Protein AF-A0A7T7R6M7-F1 (afdb_monomer_lite)

pLDDT: mean 87.95, std 11.98, range [43.34, 97.81]

Secondary structure (DSSP, 8-state):
-HHHHHHHHHHHHHHHHHHHHHT-TT-SS--HHHHHHHHHHHHHHHHHHHHHHHHTSTT--HHHHHHHHHHHHHHHHHHHHHHTSPPP---

Foldseek 3Di:
DVVVVLVVLLVVLLVVLLCVLVVCVVCQDDDPVVLVVVLVVQLVVQLVVQLVVQVPDPPDDCVVRNVVSNVSSVVSSVSSSVSNDGDPPPD

Structure (mmCIF, N/CA/C/O backbone):
data_AF-A0A7T7R6M7-F1
#
_entry.id   AF-A0A7T7R6M7-F1
#
loop_
_atom_site.group_PDB
_atom_site.id
_atom_site.type_symbol
_atom_site.label_atom_id
_atom_site.label_alt_id
_atom_site.label_comp_id
_atom_site.label_asym_id
_atom_site.label_entity_id
_atom_site.label_seq_id
_atom_site.pdbx_PDB_ins_code
_atom_site.Cartn_x
_atom_site.Cartn_y
_atom_site.Cartn_z
_atom_site.occupancy
_atom_site.B_iso_or_equiv
_atom_site.auth_seq_id
_atom_site.auth_comp_id
_atom_site.auth_asym_id
_atom_site.auth_atom_id
_atom_site.pdbx_PDB_model_num
ATOM 1 N N . MET A 1 1 ? 18.014 8.383 -4.230 1.00 62.78 1 MET A N 1
ATOM 2 C CA . MET A 1 1 ? 16.592 8.549 -4.622 1.00 62.78 1 MET A CA 1
ATOM 3 C C . MET A 1 1 ? 15.694 7.425 -4.103 1.00 62.78 1 MET A C 1
ATOM 5 O O . MET A 1 1 ? 14.768 7.736 -3.371 1.00 62.78 1 MET A O 1
ATOM 9 N N . GLY A 1 2 ? 15.971 6.142 -4.383 1.00 79.44 2 GLY A N 1
ATOM 10 C CA . GLY A 1 2 ? 15.089 5.026 -3.979 1.00 79.44 2 GLY A CA 1
ATOM 11 C C . GLY A 1 2 ? 14.766 4.930 -2.478 1.00 79.44 2 GLY A C 1
ATOM 12 O O . GLY A 1 2 ? 13.607 4.748 -2.122 1.00 79.44 2 GLY A O 1
ATOM 13 N N . LEU A 1 3 ? 15.752 5.139 -1.596 1.00 86.12 3 LEU A N 1
ATOM 14 C CA . LEU A 1 3 ? 15.537 5.123 -0.140 1.00 86.12 3 LEU A CA 1
ATOM 15 C C . LEU A 1 3 ? 14.603 6.250 0.339 1.00 86.12 3 LEU A C 1
ATOM 17 O O . LEU A 1 3 ? 13.766 6.023 1.204 1.00 86.12 3 LEU A O 1
ATOM 21 N N . ILE A 1 4 ? 14.712 7.448 -0.244 1.00 91.25 4 ILE A N 1
ATOM 22 C CA . ILE A 1 4 ? 13.862 8.595 0.117 1.00 91.25 4 ILE A CA 1
ATOM 23 C C . ILE A 1 4 ? 12.407 8.296 -0.250 1.00 91.25 4 ILE A C 1
ATOM 25 O O . ILE A 1 4 ? 11.523 8.455 0.586 1.00 91.25 4 ILE A O 1
ATOM 29 N N . PHE A 1 5 ? 12.161 7.791 -1.463 1.00 90.19 5 PHE A N 1
ATOM 30 C CA . PHE A 1 5 ? 10.819 7.366 -1.873 1.00 90.19 5 PHE A CA 1
ATOM 31 C C . PHE A 1 5 ? 10.268 6.253 -0.982 1.00 90.19 5 PHE A C 1
ATOM 33 O O . PHE A 1 5 ? 9.087 6.273 -0.645 1.00 90.19 5 PHE A O 1
ATOM 40 N N . LEU A 1 6 ? 11.122 5.321 -0.550 1.00 92.62 6 LEU A N 1
ATOM 41 C CA . LEU A 1 6 ? 10.728 4.257 0.367 1.00 92.62 6 LEU A CA 1
ATOM 42 C C . LEU A 1 6 ? 10.282 4.809 1.726 1.00 92.62 6 LEU A C 1
ATOM 44 O O . LEU A 1 6 ? 9.214 4.436 2.207 1.00 92.62 6 LEU A O 1
ATOM 48 N N . LEU A 1 7 ? 11.052 5.727 2.314 1.00 95.25 7 LEU A N 1
ATOM 49 C CA . LEU A 1 7 ? 10.702 6.374 3.582 1.00 95.25 7 LEU A CA 1
ATOM 50 C C . LEU A 1 7 ? 9.419 7.205 3.463 1.00 95.25 7 LEU A C 1
ATOM 52 O O . LEU A 1 7 ? 8.547 7.114 4.325 1.00 95.25 7 LEU A O 1
ATOM 56 N N . LEU A 1 8 ? 9.262 7.967 2.378 1.00 96.00 8 LEU A N 1
ATOM 57 C CA . LEU A 1 8 ? 8.043 8.738 2.127 1.00 96.00 8 LEU A CA 1
ATOM 58 C C . LEU A 1 8 ? 6.820 7.827 1.990 1.00 96.00 8 LEU A C 1
ATOM 60 O O . LEU A 1 8 ? 5.793 8.085 2.611 1.00 96.00 8 LEU A O 1
ATOM 64 N N . HIS A 1 9 ? 6.929 6.731 1.238 1.00 96.12 9 HIS A N 1
ATOM 65 C CA . HIS A 1 9 ? 5.829 5.784 1.074 1.00 96.12 9 HIS A CA 1
ATOM 66 C C . HIS A 1 9 ? 5.491 5.065 2.390 1.00 96.12 9 HIS A C 1
ATOM 68 O O . HIS A 1 9 ? 4.316 4.834 2.673 1.00 96.12 9 HIS A O 1
ATOM 74 N N . ALA A 1 10 ? 6.483 4.780 3.239 1.00 96.56 10 ALA A N 1
ATOM 75 C CA . ALA A 1 10 ? 6.252 4.249 4.582 1.00 96.56 10 ALA A CA 1
ATOM 76 C C . ALA A 1 10 ? 5.445 5.231 5.450 1.00 96.56 10 ALA A C 1
ATOM 78 O O . ALA A 1 10 ? 4.444 4.839 6.055 1.00 96.56 10 ALA A O 1
ATOM 79 N N . ILE A 1 11 ? 5.822 6.516 5.456 1.00 97.44 11 ILE A N 1
ATOM 80 C CA . ILE A 1 11 ? 5.086 7.573 6.169 1.00 97.44 11 ILE A CA 1
ATOM 81 C C . ILE A 1 11 ? 3.655 7.684 5.632 1.00 97.44 11 ILE A C 1
ATOM 83 O O . ILE A 1 11 ? 2.706 7.678 6.415 1.00 97.44 11 ILE A O 1
ATOM 87 N N . ILE A 1 12 ? 3.485 7.724 4.307 1.00 97.56 12 ILE A N 1
ATOM 88 C CA . ILE A 1 12 ? 2.167 7.782 3.661 1.00 97.56 12 ILE A CA 1
ATOM 89 C C . ILE A 1 12 ? 1.324 6.567 4.053 1.00 97.56 12 ILE A C 1
ATOM 91 O O . ILE A 1 12 ? 0.181 6.735 4.461 1.00 97.56 12 ILE A O 1
ATOM 95 N N . SER A 1 13 ? 1.884 5.357 4.009 1.00 97.50 13 SER A N 1
ATOM 96 C CA . SER A 1 13 ? 1.177 4.125 4.391 1.00 97.50 13 SER A CA 1
ATOM 97 C C . SER A 1 13 ? 0.650 4.198 5.822 1.00 97.50 13 SER A C 1
ATOM 99 O O . SER A 1 13 ? -0.504 3.859 6.084 1.00 97.50 13 SER A O 1
ATOM 101 N N . PHE A 1 14 ? 1.464 4.703 6.750 1.00 96.62 14 PHE A N 1
ATOM 102 C CA . PHE A 1 14 ? 1.031 4.898 8.127 1.00 96.62 14 PHE A CA 1
ATOM 103 C C . PHE A 1 14 ? -0.074 5.960 8.239 1.00 96.62 14 PHE A C 1
ATOM 105 O O . PHE A 1 14 ? -1.111 5.714 8.854 1.00 96.62 14 PHE A O 1
ATOM 112 N N . VAL A 1 15 ? 0.118 7.133 7.626 1.00 96.00 15 VAL A N 1
ATOM 113 C CA . VAL A 1 15 ? -0.837 8.252 7.686 1.00 96.00 15 VAL A CA 1
ATOM 114 C C . VAL A 1 15 ? -2.180 7.875 7.065 1.00 96.00 15 VAL A C 1
AT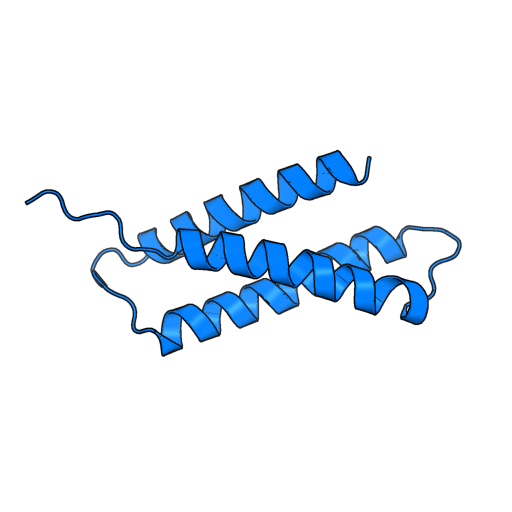OM 116 O O . VAL A 1 15 ? -3.218 8.134 7.672 1.00 96.00 15 VAL A O 1
ATOM 119 N N . VAL A 1 16 ? -2.183 7.213 5.906 1.00 95.94 16 VAL A N 1
ATOM 120 C CA . VAL A 1 16 ? -3.411 6.739 5.255 1.00 95.94 16 VAL A CA 1
ATOM 121 C C . VAL A 1 16 ? -4.093 5.688 6.128 1.00 95.94 16 VAL A C 1
ATOM 123 O O . VAL A 1 16 ? -5.297 5.785 6.342 1.00 95.94 16 VAL A O 1
ATOM 126 N N . GLY A 1 17 ? -3.354 4.743 6.720 1.00 93.81 17 GLY A N 1
ATOM 127 C CA . GLY A 1 17 ? -3.932 3.782 7.666 1.00 93.81 17 GLY A CA 1
ATOM 128 C C . GLY A 1 17 ? -4.588 4.465 8.873 1.00 93.81 17 GLY A C 1
ATOM 129 O O . GLY A 1 17 ? -5.724 4.146 9.231 1.00 93.81 17 GLY A O 1
ATOM 130 N N . LYS A 1 18 ? -3.936 5.485 9.452 1.00 91.75 18 LYS A N 1
ATOM 131 C CA . LYS A 1 18 ? -4.535 6.313 10.511 1.00 91.75 18 LYS A CA 1
ATOM 132 C C . LYS A 1 18 ? -5.786 7.049 10.031 1.00 91.75 18 LYS A C 1
ATOM 134 O O . LYS A 1 18 ? -6.776 7.067 10.756 1.00 91.75 18 LYS A O 1
ATOM 139 N N . ALA A 1 19 ? -5.764 7.635 8.838 1.00 91.31 19 ALA A N 1
ATOM 140 C CA . ALA A 1 19 ? -6.914 8.336 8.274 1.00 91.31 19 ALA A CA 1
ATOM 141 C C . ALA A 1 19 ? -8.102 7.385 8.051 1.00 91.31 19 ALA A C 1
ATOM 143 O O . ALA A 1 19 ? -9.228 7.707 8.418 1.00 91.31 19 ALA A O 1
ATOM 144 N N . VAL A 1 20 ? -7.842 6.180 7.537 1.00 90.50 20 VAL A N 1
ATOM 145 C CA . VAL A 1 20 ? -8.849 5.140 7.304 1.00 90.50 20 VAL A CA 1
ATOM 146 C C . VAL A 1 20 ? -9.538 4.731 8.606 1.00 90.50 20 VAL A C 1
ATOM 148 O O . VAL A 1 20 ? -10.767 4.765 8.668 1.00 90.50 20 VAL A O 1
ATOM 151 N N . VAL A 1 21 ? -8.787 4.402 9.663 1.00 87.44 21 VAL A N 1
ATOM 152 C CA . VAL A 1 21 ? -9.401 4.009 10.946 1.00 87.44 21 VAL A CA 1
ATOM 153 C C . VAL A 1 21 ? -10.120 5.181 11.627 1.00 87.44 21 VAL A C 1
ATOM 155 O O . VAL A 1 21 ? -11.164 4.982 12.240 1.00 87.44 21 VAL A O 1
ATOM 158 N N . ASN A 1 22 ? -9.621 6.411 11.464 1.00 85.06 22 ASN A N 1
ATOM 159 C CA . ASN A 1 22 ? -10.238 7.610 12.035 1.00 85.06 22 ASN A CA 1
ATOM 160 C C . ASN A 1 22 ? -11.469 8.105 11.249 1.00 85.06 22 ASN A C 1
ATOM 162 O O . ASN A 1 22 ? -12.233 8.896 11.788 1.00 85.06 22 ASN A O 1
ATOM 166 N N . SER A 1 23 ? -11.675 7.663 10.001 1.00 83.75 23 SER A N 1
ATOM 167 C CA . SER A 1 23 ? -12.814 8.087 9.164 1.00 83.75 23 SER A CA 1
ATOM 168 C C . SER A 1 23 ? -14.173 7.575 9.654 1.00 83.75 23 SER A C 1
ATOM 170 O O . SER A 1 23 ? -15.204 8.139 9.299 1.00 83.75 23 SER A O 1
ATOM 172 N N . LYS A 1 24 ? -14.174 6.505 10.459 1.00 74.56 24 LYS A N 1
ATOM 173 C CA . LYS A 1 24 ? -15.369 5.916 11.081 1.00 74.56 24 LYS A CA 1
ATOM 174 C C . LYS A 1 24 ? -15.103 5.636 12.559 1.00 74.56 24 LYS A C 1
ATOM 176 O O . LYS A 1 24 ? -14.928 4.470 12.932 1.00 74.56 24 LYS A O 1
ATOM 181 N N . PRO A 1 25 ? -15.015 6.690 13.389 1.00 65.81 25 PRO A N 1
ATOM 182 C CA . PRO A 1 25 ? -14.650 6.568 14.794 1.00 65.81 25 PRO A CA 1
ATOM 183 C C . PRO A 1 25 ? -15.695 5.787 15.602 1.00 65.81 25 PRO A C 1
ATOM 185 O O . PRO A 1 25 ? -15.337 5.203 16.622 1.00 65.81 25 PRO A O 1
ATOM 188 N N . GLU A 1 26 ? -16.950 5.698 15.135 1.00 69.19 26 GLU A N 1
ATOM 189 C CA . GLU A 1 26 ? -17.974 4.865 15.776 1.00 69.19 26 GLU A CA 1
ATOM 190 C C . GLU A 1 26 ? -17.659 3.358 15.731 1.00 69.19 26 GLU A C 1
ATOM 192 O O . GLU A 1 26 ? -18.150 2.592 16.559 1.00 69.19 26 GLU A O 1
ATOM 197 N N . ILE A 1 27 ? -16.797 2.909 14.810 1.00 65.69 27 ILE A N 1
ATOM 198 C CA . ILE A 1 27 ? -16.367 1.511 14.730 1.00 65.69 27 ILE A CA 1
ATOM 199 C C . ILE A 1 27 ? -15.108 1.339 15.587 1.00 65.69 27 ILE A C 1
ATOM 201 O O . ILE A 1 27 ? -13.995 1.236 15.068 1.00 65.69 27 ILE A O 1
ATOM 205 N N . ALA A 1 28 ? -15.301 1.282 16.908 1.00 62.22 28 ALA A N 1
ATOM 206 C CA . ALA A 1 28 ? -14.227 1.199 17.906 1.00 62.22 28 ALA A CA 1
ATOM 207 C C . ALA A 1 28 ? -13.213 0.070 17.631 1.00 62.22 28 ALA A C 1
ATOM 209 O O . ALA A 1 28 ? -12.021 0.227 17.889 1.00 62.22 28 ALA A O 1
ATOM 210 N N . ASN A 1 29 ? -13.671 -1.049 17.059 1.00 73.00 29 ASN A N 1
ATOM 211 C CA . ASN A 1 29 ? -12.827 -2.163 16.643 1.00 73.00 29 ASN A CA 1
ATOM 212 C C . ASN A 1 29 ? -13.296 -2.727 15.303 1.00 73.00 29 ASN A C 1
ATOM 214 O O . ASN A 1 29 ? -14.290 -3.445 15.221 1.00 73.00 29 ASN A O 1
ATOM 218 N N . TRP A 1 30 ? -12.556 -2.437 14.235 1.00 81.88 30 TRP A N 1
ATOM 219 C CA . TRP A 1 30 ? -12.762 -3.135 12.968 1.00 81.88 30 TRP A CA 1
ATOM 220 C C . TRP A 1 30 ? -12.459 -4.625 13.145 1.00 81.88 30 TRP A C 1
ATOM 222 O O . TRP A 1 30 ? -11.453 -4.981 13.769 1.00 81.88 30 TRP A O 1
ATOM 232 N N . SER A 1 31 ? -13.293 -5.485 12.556 1.00 86.31 31 SER A N 1
ATOM 233 C CA . SER A 1 31 ? -13.035 -6.925 12.519 1.00 86.31 31 SER A CA 1
ATOM 234 C C . SER A 1 31 ? -11.709 -7.227 11.814 1.00 86.31 31 SER A C 1
ATOM 236 O O . SER A 1 31 ? -11.263 -6.471 10.943 1.00 86.31 31 SER A O 1
ATOM 238 N N . VAL A 1 32 ? -11.087 -8.352 12.174 1.00 87.75 32 VAL A N 1
ATOM 239 C CA . VAL A 1 32 ? -9.824 -8.809 11.569 1.00 87.75 32 VAL A CA 1
ATOM 240 C C . VAL A 1 32 ? -9.953 -8.886 10.046 1.00 87.75 32 VAL A C 1
ATOM 242 O O . VAL A 1 32 ? -9.137 -8.297 9.339 1.00 87.75 32 VAL A O 1
ATOM 245 N N . ASN A 1 33 ? -11.038 -9.486 9.549 1.00 90.75 33 ASN A N 1
ATOM 246 C CA . ASN A 1 33 ? -11.304 -9.628 8.115 1.00 90.75 33 ASN A CA 1
ATOM 247 C C . ASN A 1 33 ? -11.372 -8.270 7.405 1.00 90.75 33 ASN A C 1
ATOM 249 O O . ASN A 1 33 ? -10.820 -8.108 6.320 1.00 90.75 33 ASN A O 1
ATOM 253 N N . LYS A 1 34 ? -12.005 -7.263 8.024 1.00 89.00 34 LYS A N 1
ATOM 254 C CA . LYS A 1 34 ? -12.100 -5.921 7.438 1.00 89.00 34 LYS A CA 1
ATOM 255 C C . LYS A 1 34 ? -10.735 -5.239 7.375 1.00 89.00 34 LYS A C 1
ATOM 257 O O . LYS A 1 34 ? -10.409 -4.631 6.360 1.00 89.00 34 LYS A O 1
ATOM 262 N N . LYS A 1 35 ? -9.923 -5.361 8.430 1.00 90.12 35 LYS A N 1
ATOM 263 C CA . LYS A 1 35 ? -8.551 -4.829 8.435 1.00 90.12 35 LYS A CA 1
ATOM 264 C C . LYS A 1 35 ? -7.702 -5.497 7.355 1.00 90.12 35 LYS A C 1
ATOM 266 O O . LYS A 1 35 ? -7.058 -4.798 6.586 1.00 90.12 35 LYS A O 1
ATOM 271 N N . GLN A 1 36 ? -7.753 -6.825 7.255 1.00 92.38 36 GLN A N 1
ATOM 272 C CA . GLN A 1 36 ? -7.037 -7.585 6.226 1.00 92.38 36 GLN A CA 1
ATOM 273 C C . GLN A 1 36 ? -7.471 -7.197 4.810 1.00 92.38 36 GLN A C 1
ATOM 275 O O . GLN A 1 36 ? -6.613 -6.960 3.967 1.00 92.38 36 GLN A O 1
ATOM 280 N N . ALA A 1 37 ? -8.776 -7.063 4.555 1.00 94.38 37 ALA A N 1
ATOM 281 C CA . ALA A 1 37 ? -9.292 -6.680 3.242 1.00 94.38 37 ALA A CA 1
ATOM 282 C C . ALA A 1 37 ? -8.781 -5.300 2.797 1.00 94.38 37 ALA A C 1
ATOM 284 O O . ALA A 1 37 ? -8.312 -5.142 1.672 1.00 94.38 37 ALA A O 1
ATOM 285 N N . VAL A 1 38 ? -8.809 -4.305 3.689 1.00 94.19 38 VAL A N 1
ATOM 286 C CA . VAL A 1 38 ? -8.309 -2.962 3.355 1.00 94.19 38 VAL A CA 1
ATOM 287 C C . VAL A 1 38 ? -6.781 -2.943 3.249 1.00 94.19 38 VAL A C 1
ATOM 289 O O . VAL A 1 38 ? -6.245 -2.275 2.370 1.00 94.19 38 VAL A O 1
ATOM 292 N N . THR A 1 39 ? -6.070 -3.723 4.069 1.00 96.31 39 THR A N 1
ATOM 293 C CA . THR A 1 39 ? -4.620 -3.925 3.920 1.00 96.31 39 THR A CA 1
ATOM 294 C C . THR A 1 39 ? -4.261 -4.553 2.574 1.00 96.31 39 THR A C 1
ATOM 296 O O . THR A 1 39 ? -3.301 -4.109 1.954 1.00 96.31 39 THR A O 1
ATOM 299 N N . LEU A 1 40 ? -5.021 -5.543 2.096 1.00 97.38 40 LEU A N 1
ATOM 300 C CA . LEU A 1 40 ? -4.826 -6.134 0.768 1.00 97.38 40 LEU A CA 1
ATOM 301 C C . LEU A 1 40 ? -5.056 -5.100 -0.337 1.00 97.38 40 LEU A C 1
ATOM 303 O O . LEU A 1 40 ? -4.252 -5.008 -1.261 1.00 97.38 40 LEU A O 1
ATOM 307 N N . GLY A 1 41 ? -6.099 -4.275 -0.211 1.00 97.38 41 GLY A N 1
ATOM 308 C CA . GLY A 1 41 ? -6.323 -3.146 -1.115 1.00 97.38 41 GLY A CA 1
ATOM 309 C C . GLY A 1 41 ? -5.125 -2.192 -1.157 1.00 97.38 41 GLY A C 1
ATOM 310 O O . GLY A 1 41 ? -4.638 -1.864 -2.238 1.00 97.38 41 GLY A O 1
ATOM 311 N N . TRP A 1 42 ? -4.596 -1.808 0.010 1.00 97.75 42 TRP A N 1
ATOM 312 C CA . TRP A 1 42 ? -3.398 -0.969 0.099 1.00 97.75 42 TRP A CA 1
ATOM 313 C C . TRP A 1 42 ? -2.162 -1.647 -0.500 1.00 97.75 42 TRP A C 1
ATOM 315 O O . TRP A 1 42 ? -1.420 -1.009 -1.237 1.00 97.75 42 TRP A O 1
ATOM 325 N N . PHE A 1 43 ? -1.972 -2.946 -0.257 1.00 97.81 43 PHE A N 1
ATOM 326 C CA . PHE A 1 43 ? -0.884 -3.727 -0.844 1.00 97.81 43 PHE A CA 1
ATOM 327 C C . PHE A 1 43 ? -0.889 -3.645 -2.377 1.00 97.81 43 PHE A C 1
ATOM 329 O O . PHE A 1 43 ? 0.139 -3.306 -2.961 1.00 97.81 43 PHE A O 1
ATOM 336 N N . PHE A 1 44 ? -2.028 -3.889 -3.033 1.00 97.81 44 PHE A N 1
ATOM 337 C CA . PHE A 1 44 ? -2.109 -3.806 -4.496 1.00 97.81 44 PHE A CA 1
ATOM 338 C C . PHE A 1 44 ? -1.840 -2.387 -5.011 1.00 97.81 44 PHE A C 1
ATOM 340 O O . PHE A 1 44 ? -1.117 -2.223 -5.992 1.00 97.81 44 PHE A O 1
ATOM 347 N N . ILE A 1 45 ? -2.349 -1.360 -4.323 1.00 97.75 45 ILE A N 1
ATOM 348 C CA . ILE A 1 45 ? -2.048 0.043 -4.648 1.00 97.75 45 ILE A CA 1
ATOM 349 C C . ILE A 1 45 ? -0.542 0.309 -4.534 1.00 97.75 45 ILE A C 1
ATOM 351 O O . ILE A 1 45 ? 0.049 0.888 -5.444 1.00 97.75 45 ILE A O 1
ATOM 355 N N . SER A 1 46 ? 0.107 -0.152 -3.463 1.00 97.38 46 SER A N 1
ATOM 356 C CA . SER A 1 46 ? 1.552 -0.006 -3.289 1.00 97.38 46 SER A CA 1
ATOM 357 C C . SER A 1 46 ? 2.340 -0.711 -4.396 1.00 97.38 46 SER A C 1
ATOM 359 O O . SER A 1 46 ? 3.320 -0.137 -4.875 1.00 97.38 46 SER A O 1
ATOM 361 N N . VAL A 1 47 ? 1.904 -1.895 -4.851 1.00 96.62 47 VAL A N 1
ATOM 362 C CA . VAL A 1 47 ? 2.550 -2.605 -5.972 1.00 96.62 47 VAL A CA 1
ATOM 363 C C . VAL A 1 47 ? 2.489 -1.756 -7.236 1.00 96.62 47 VAL A C 1
ATOM 365 O O . VAL A 1 47 ? 3.512 -1.585 -7.898 1.00 96.62 47 VAL A O 1
ATOM 368 N N . LEU A 1 48 ?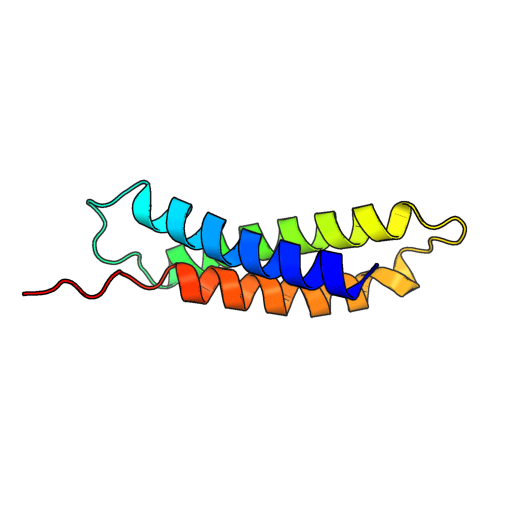 1.323 -1.178 -7.538 1.00 95.69 48 LEU A N 1
ATOM 369 C CA . LEU A 1 48 ? 1.141 -0.303 -8.697 1.00 95.69 48 LEU A CA 1
ATOM 370 C C . LEU A 1 48 ? 1.998 0.963 -8.607 1.00 95.69 48 LEU A C 1
ATOM 372 O O . LEU A 1 48 ? 2.603 1.350 -9.602 1.00 95.69 48 LEU A O 1
ATOM 376 N N . ILE A 1 49 ? 2.108 1.579 -7.427 1.00 94.88 49 ILE A N 1
ATOM 377 C CA . ILE A 1 49 ? 2.971 2.752 -7.212 1.00 94.88 49 ILE A CA 1
ATOM 378 C C . ILE A 1 49 ? 4.433 2.401 -7.502 1.00 94.88 49 ILE A C 1
ATOM 380 O O . ILE A 1 49 ? 5.106 3.117 -8.244 1.00 94.88 49 ILE A O 1
ATOM 384 N N . TRP A 1 50 ? 4.937 1.298 -6.942 1.00 94.06 50 TRP A N 1
ATOM 385 C CA . TRP A 1 50 ? 6.333 0.900 -7.128 1.00 94.06 50 TRP A CA 1
ATOM 386 C C . TRP A 1 50 ? 6.637 0.496 -8.566 1.00 94.06 50 TRP A C 1
ATOM 388 O O . TRP A 1 50 ? 7.646 0.944 -9.113 1.00 94.06 50 TRP A O 1
ATOM 398 N N . LEU A 1 51 ? 5.749 -0.269 -9.202 1.00 93.06 51 LEU A N 1
ATOM 399 C CA . LEU A 1 51 ? 5.862 -0.580 -10.624 1.00 93.06 51 LEU A CA 1
ATOM 400 C C . LEU A 1 51 ? 5.826 0.685 -11.479 1.00 93.06 51 LEU A C 1
ATOM 402 O O . LEU A 1 51 ? 6.649 0.814 -12.375 1.00 93.06 51 LEU A O 1
ATOM 406 N N . GLY A 1 52 ? 4.940 1.637 -11.177 1.00 91.88 52 GLY A N 1
ATOM 407 C CA . GLY A 1 52 ? 4.849 2.914 -11.884 1.00 91.88 52 GLY A CA 1
ATOM 408 C C . GLY A 1 52 ? 6.132 3.740 -11.783 1.00 91.88 52 GLY A C 1
ATOM 409 O O . GLY A 1 52 ? 6.625 4.230 -12.792 1.00 91.88 52 GLY A O 1
ATOM 410 N N . ILE A 1 53 ? 6.734 3.825 -10.591 1.00 90.00 53 ILE A N 1
ATOM 411 C CA . ILE A 1 53 ? 8.037 4.487 -10.399 1.00 90.00 53 ILE A CA 1
ATOM 412 C C . ILE A 1 53 ? 9.130 3.781 -11.214 1.00 90.00 53 ILE A C 1
ATOM 414 O O . ILE A 1 53 ? 9.981 4.437 -11.812 1.00 90.00 53 ILE A O 1
ATOM 418 N N . LYS A 1 54 ? 9.125 2.444 -11.243 1.00 89.00 54 LYS A N 1
ATOM 419 C CA . LYS A 1 54 ? 10.103 1.649 -11.999 1.00 89.00 54 LYS A CA 1
ATOM 420 C C . LYS A 1 54 ? 9.898 1.731 -13.508 1.00 89.00 54 LYS A C 1
ATOM 422 O O . LYS A 1 54 ? 10.882 1.741 -14.236 1.00 89.00 54 LYS A O 1
ATOM 427 N N . ALA A 1 55 ? 8.661 1.882 -13.968 1.00 90.00 55 ALA A N 1
ATOM 428 C CA . ALA A 1 55 ? 8.325 2.067 -15.376 1.00 90.00 55 ALA A CA 1
ATOM 429 C C . ALA A 1 55 ? 8.862 3.381 -15.966 1.00 90.00 55 ALA A C 1
ATOM 431 O O . ALA A 1 55 ? 8.930 3.520 -17.181 1.00 90.00 55 ALA A O 1
ATOM 432 N N . MET A 1 56 ? 9.282 4.332 -15.125 1.00 87.56 56 MET A N 1
ATOM 433 C CA . MET A 1 56 ? 9.966 5.550 -15.571 1.00 87.56 56 MET A CA 1
ATOM 434 C C . MET A 1 56 ? 11.447 5.320 -15.917 1.00 87.56 56 MET A C 1
ATOM 436 O O . MET A 1 56 ? 12.108 6.246 -16.387 1.00 87.56 56 MET A O 1
ATOM 440 N N . GLN A 1 57 ? 11.997 4.127 -15.654 1.00 85.69 57 GLN A N 1
ATOM 441 C CA . GLN A 1 57 ? 13.369 3.789 -16.031 1.00 85.69 57 GLN A CA 1
ATOM 442 C C . GLN A 1 57 ? 13.432 3.405 -17.526 1.00 85.69 57 GLN A C 1
ATOM 444 O O . GLN A 1 57 ? 12.541 2.699 -17.998 1.00 85.69 57 GLN A O 1
ATOM 449 N N . PRO A 1 58 ? 14.458 3.845 -18.284 1.00 84.06 58 PRO A N 1
ATOM 450 C CA . PRO A 1 58 ? 14.529 3.632 -19.738 1.00 84.06 58 PRO A CA 1
ATOM 451 C C . PRO A 1 58 ? 14.568 2.159 -20.170 1.00 84.06 58 PRO A C 1
ATOM 453 O O . PRO A 1 58 ? 14.199 1.828 -21.290 1.00 84.06 58 PRO A O 1
ATOM 456 N N . ASP A 1 59 ? 15.037 1.288 -19.285 1.00 85.19 59 ASP A N 1
ATOM 457 C CA . ASP A 1 59 ? 15.277 -0.141 -19.470 1.00 85.19 59 ASP A CA 1
ATOM 458 C C . ASP A 1 59 ? 14.223 -1.011 -18.765 1.00 85.19 59 ASP A C 1
ATOM 460 O O . ASP A 1 59 ? 14.471 -2.174 -18.447 1.00 85.19 59 ASP A O 1
ATOM 464 N N . PHE A 1 60 ? 13.041 -0.453 -18.489 1.00 89.38 60 PHE A N 1
ATOM 465 C CA . PHE A 1 60 ? 12.007 -1.150 -17.738 1.00 89.38 60 PHE A CA 1
ATOM 466 C C . PHE A 1 60 ? 11.573 -2.459 -18.410 1.00 89.38 60 PHE A C 1
ATOM 468 O O . PHE A 1 60 ? 10.945 -2.471 -19.469 1.00 89.38 60 PHE A O 1
ATOM 475 N N . ALA A 1 61 ? 11.802 -3.562 -17.701 1.00 89.56 61 ALA A N 1
ATOM 476 C CA . ALA A 1 61 ? 11.152 -4.839 -17.942 1.00 89.56 61 ALA A CA 1
ATOM 477 C C . ALA A 1 61 ? 10.399 -5.258 -16.677 1.00 89.56 61 ALA A C 1
ATOM 479 O O . ALA A 1 61 ? 10.978 -5.376 -15.592 1.00 89.56 61 ALA A O 1
ATOM 480 N N . ILE A 1 62 ? 9.091 -5.491 -16.809 1.00 89.62 62 ILE A N 1
ATOM 481 C CA . ILE A 1 62 ? 8.212 -5.776 -15.667 1.00 89.62 62 ILE A CA 1
ATOM 482 C C . ILE A 1 62 ? 8.694 -6.979 -14.846 1.00 89.62 62 ILE A C 1
ATOM 484 O O . ILE A 1 62 ? 8.643 -6.940 -13.620 1.00 89.62 62 ILE A O 1
ATOM 488 N N . GLU A 1 63 ? 9.234 -8.005 -15.501 1.00 88.56 63 GLU A N 1
ATOM 489 C CA . GLU A 1 63 ? 9.729 -9.239 -14.882 1.00 88.56 63 GLU A CA 1
ATOM 490 C C . GLU A 1 63 ? 10.843 -8.976 -13.857 1.00 88.56 63 GLU A C 1
ATOM 492 O O . GLU A 1 63 ? 10.881 -9.603 -12.797 1.00 88.56 63 GLU A O 1
ATOM 497 N N . HIS A 1 64 ? 11.706 -7.990 -14.118 1.00 87.19 64 HIS A N 1
ATOM 498 C CA . HIS A 1 64 ? 12.806 -7.615 -13.226 1.00 87.19 64 HIS A CA 1
ATOM 499 C C . HIS A 1 64 ? 12.348 -6.772 -12.026 1.00 87.19 64 HIS A C 1
ATOM 501 O O . HIS A 1 64 ? 13.027 -6.712 -10.997 1.00 87.19 64 HIS A O 1
ATOM 507 N N . HIS A 1 65 ? 11.186 -6.123 -12.123 1.00 89.25 65 HIS A N 1
ATOM 508 C CA . HIS A 1 65 ? 10.724 -5.154 -11.127 1.00 89.25 65 HIS A CA 1
ATOM 509 C C . HIS A 1 65 ? 9.476 -5.590 -10.360 1.00 89.25 65 HIS A C 1
ATOM 511 O O . HIS A 1 65 ? 9.203 -5.045 -9.289 1.00 89.25 65 HIS A O 1
ATOM 517 N N . LEU A 1 66 ? 8.744 -6.593 -10.845 1.00 91.62 66 LEU A N 1
ATOM 518 C CA . LEU A 1 66 ? 7.514 -7.071 -10.223 1.00 91.62 66 LEU A CA 1
ATOM 519 C C . LEU A 1 66 ? 7.774 -7.657 -8.836 1.00 91.62 66 LEU A C 1
ATOM 521 O O . LEU A 1 66 ? 7.166 -7.214 -7.864 1.00 91.62 66 LEU A O 1
ATOM 525 N N . PHE A 1 67 ? 8.721 -8.590 -8.713 1.00 91.06 67 PHE A N 1
ATOM 526 C CA . PHE A 1 67 ? 9.014 -9.230 -7.428 1.00 91.06 67 PHE A CA 1
ATOM 527 C C . PHE A 1 67 ? 9.550 -8.246 -6.385 1.00 91.06 67 PHE A C 1
ATOM 529 O O . PHE A 1 67 ? 9.141 -8.298 -5.225 1.00 91.06 67 PHE A O 1
ATOM 536 N N . SER A 1 68 ? 10.404 -7.298 -6.786 1.00 90.69 68 SER A N 1
ATOM 537 C CA . SER A 1 68 ? 10.893 -6.259 -5.869 1.00 90.69 68 SER A CA 1
ATOM 538 C C . SER A 1 68 ? 9.790 -5.272 -5.462 1.00 90.69 68 SER A C 1
ATOM 540 O O . SER A 1 68 ? 9.738 -4.857 -4.300 1.00 90.69 68 SER A O 1
ATOM 542 N N . SER A 1 69 ? 8.854 -4.959 -6.365 1.00 93.25 69 SER A N 1
ATOM 543 C CA . SER A 1 69 ? 7.678 -4.131 -6.063 1.00 93.25 69 SER A CA 1
ATOM 544 C C . SER A 1 69 ? 6.720 -4.841 -5.110 1.00 93.25 69 SER A C 1
ATOM 546 O O . SER A 1 69 ? 6.257 -4.228 -4.150 1.00 93.25 69 SER A O 1
ATOM 548 N N . ILE A 1 70 ? 6.479 -6.141 -5.308 1.00 95.38 70 ILE A N 1
ATOM 549 C CA . ILE A 1 70 ? 5.708 -6.988 -4.388 1.00 95.38 70 ILE A CA 1
ATOM 550 C C . ILE A 1 70 ? 6.365 -7.003 -3.008 1.00 95.38 70 ILE A C 1
ATOM 552 O O . ILE A 1 70 ? 5.711 -6.650 -2.028 1.00 95.38 70 ILE A O 1
ATOM 556 N N . GLY A 1 71 ? 7.658 -7.331 -2.924 1.00 93.62 71 GLY A N 1
ATOM 557 C CA . GLY A 1 71 ? 8.387 -7.384 -1.654 1.00 93.62 71 GLY A CA 1
ATOM 558 C C . GLY A 1 71 ? 8.326 -6.062 -0.888 1.00 93.62 71 GLY A C 1
ATOM 559 O O . GLY A 1 71 ? 7.985 -6.038 0.294 1.00 93.62 71 GLY A O 1
ATOM 560 N N . THR A 1 72 ? 8.553 -4.939 -1.573 1.00 93.69 72 THR A N 1
ATOM 561 C CA . THR A 1 72 ? 8.454 -3.612 -0.944 1.00 93.69 72 THR A CA 1
ATOM 562 C C . THR A 1 72 ? 7.023 -3.292 -0.500 1.00 93.69 72 THR A C 1
ATOM 564 O O . THR A 1 72 ? 6.810 -2.711 0.563 1.00 93.69 72 THR A O 1
ATOM 567 N N . SER A 1 73 ? 6.021 -3.704 -1.275 1.00 96.62 73 SER A N 1
ATOM 568 C CA . SER A 1 73 ? 4.609 -3.441 -0.980 1.00 96.62 73 SER A CA 1
ATOM 569 C C . SER A 1 73 ? 4.073 -4.268 0.180 1.00 96.62 73 SER A C 1
ATOM 571 O O . SER A 1 73 ? 3.189 -3.797 0.891 1.00 96.62 73 SER A O 1
ATOM 573 N N . ILE A 1 74 ? 4.630 -5.457 0.437 1.00 96.69 74 ILE A N 1
ATOM 574 C CA . ILE A 1 74 ? 4.343 -6.217 1.662 1.00 96.69 74 ILE A CA 1
ATOM 575 C C . ILE A 1 74 ? 4.722 -5.377 2.888 1.00 9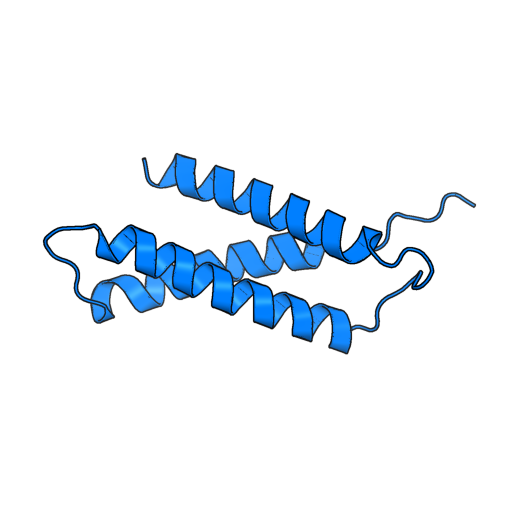6.69 74 ILE A C 1
ATOM 577 O O . ILE A 1 74 ? 3.925 -5.257 3.815 1.00 96.69 74 ILE A O 1
ATOM 581 N N . ILE A 1 75 ? 5.891 -4.725 2.873 1.00 95.62 75 ILE A N 1
ATOM 582 C CA . ILE A 1 75 ? 6.340 -3.855 3.973 1.00 95.62 75 ILE A CA 1
ATOM 583 C C . ILE A 1 75 ? 5.377 -2.677 4.165 1.00 95.62 75 ILE A C 1
ATOM 585 O O . ILE A 1 75 ? 4.955 -2.405 5.289 1.00 95.62 75 ILE A O 1
ATOM 589 N N . MET A 1 76 ? 4.959 -2.026 3.076 1.00 97.25 76 MET A N 1
ATOM 590 C CA . MET A 1 76 ? 3.976 -0.934 3.131 1.00 97.25 76 MET A CA 1
ATOM 591 C C . MET A 1 76 ? 2.616 -1.406 3.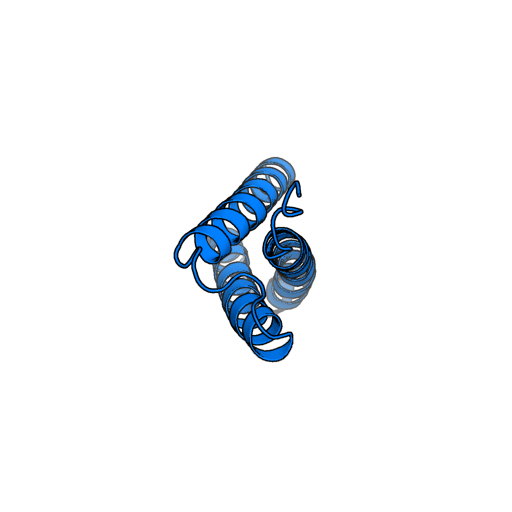660 1.00 97.25 76 MET A C 1
ATOM 593 O O . MET A 1 76 ? 2.010 -0.735 4.495 1.00 97.25 76 MET A O 1
ATOM 597 N N . GLY A 1 77 ? 2.168 -2.592 3.242 1.00 96.25 77 GLY A N 1
ATOM 598 C CA . GLY A 1 77 ? 0.968 -3.251 3.749 1.00 96.25 77 GLY A CA 1
ATOM 599 C C . GLY A 1 77 ? 1.041 -3.539 5.249 1.00 96.25 77 GLY A C 1
ATOM 600 O O . GLY A 1 77 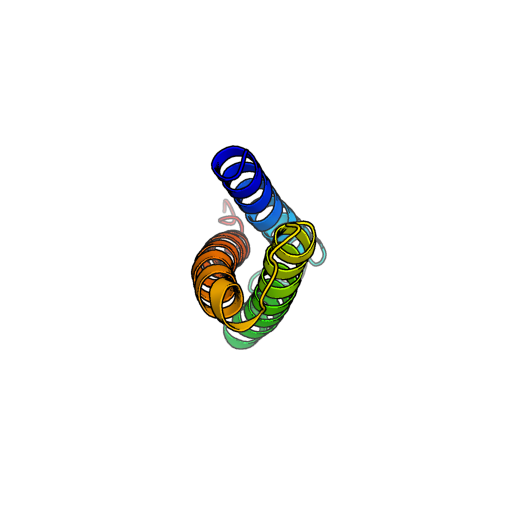? 0.082 -3.258 5.965 1.00 96.25 77 GLY A O 1
ATOM 601 N N . MET A 1 78 ? 2.181 -4.025 5.751 1.00 96.06 78 MET A N 1
ATOM 602 C CA . MET A 1 78 ? 2.398 -4.244 7.187 1.00 96.06 78 MET A CA 1
ATOM 603 C C . MET A 1 78 ? 2.327 -2.932 7.975 1.00 96.06 78 MET A C 1
ATOM 605 O O . MET A 1 78 ? 1.604 -2.858 8.967 1.00 96.06 78 MET A O 1
ATOM 609 N N . ILE A 1 79 ? 3.006 -1.879 7.508 1.00 96.56 79 ILE A N 1
ATOM 610 C CA . ILE A 1 79 ? 2.978 -0.551 8.145 1.00 96.56 79 ILE A CA 1
ATOM 611 C C . ILE A 1 79 ? 1.549 0.003 8.181 1.00 96.56 79 ILE A C 1
ATOM 613 O O . ILE A 1 79 ? 1.078 0.466 9.222 1.00 96.56 79 ILE A O 1
ATOM 617 N N . PHE A 1 80 ? 0.835 -0.086 7.059 1.00 96.81 80 PHE A N 1
ATOM 618 C CA . PHE A 1 80 ? -0.562 0.318 6.961 1.00 96.81 80 PHE A CA 1
ATOM 619 C C . PHE A 1 80 ? -1.451 -0.482 7.923 1.00 96.81 80 PHE A C 1
ATOM 621 O O . PHE A 1 80 ? -2.246 0.096 8.660 1.00 96.81 80 PHE A O 1
ATOM 628 N N . HIS A 1 81 ? -1.292 -1.807 7.972 1.00 94.81 81 HIS A N 1
ATOM 629 C CA . HIS A 1 81 ? -2.053 -2.676 8.869 1.00 94.81 81 HIS A CA 1
ATOM 630 C C . HIS A 1 81 ? -1.817 -2.336 10.343 1.00 94.81 81 HIS A C 1
ATOM 632 O O . HIS A 1 81 ? -2.768 -2.258 11.120 1.00 94.81 81 HIS A O 1
ATOM 638 N N . MET A 1 82 ? -0.565 -2.072 10.726 1.00 92.75 82 MET A N 1
ATOM 639 C CA . MET A 1 82 ? -0.224 -1.606 12.071 1.00 92.75 82 MET A CA 1
ATOM 640 C C . MET A 1 82 ? -0.911 -0.274 12.395 1.00 92.75 82 MET A C 1
ATOM 642 O O . MET A 1 82 ? -1.399 -0.089 13.508 1.00 92.75 82 MET A O 1
ATOM 646 N N . ALA A 1 83 ? -1.017 0.639 11.428 1.00 92.06 83 ALA A N 1
ATOM 647 C CA . ALA A 1 83 ? -1.715 1.911 11.608 1.00 92.06 83 ALA A CA 1
ATOM 648 C C . ALA A 1 83 ? -3.243 1.759 11.779 1.00 92.06 83 ALA A C 1
ATOM 650 O O . ALA A 1 83 ? -3.874 2.608 12.415 1.00 92.06 83 ALA A O 1
ATOM 651 N N . LEU A 1 84 ? -3.839 0.661 11.293 1.00 90.56 84 LEU A N 1
ATOM 652 C CA . LEU A 1 84 ? -5.245 0.313 11.550 1.00 90.56 84 LEU A CA 1
ATOM 653 C C . LEU A 1 84 ? -5.502 -0.176 12.985 1.00 90.56 84 LEU A C 1
ATOM 655 O O . LEU A 1 84 ? -6.652 -0.466 13.341 1.00 90.56 84 LEU A O 1
ATOM 659 N N . ALA A 1 85 ? -4.465 -0.310 13.817 1.00 82.94 85 ALA A N 1
ATOM 660 C CA . ALA A 1 85 ? -4.656 -0.583 15.231 1.00 82.94 85 ALA A CA 1
ATOM 661 C C . ALA A 1 85 ? -5.509 0.537 15.870 1.00 82.94 85 ALA A C 1
ATOM 663 O O . ALA A 1 85 ? -5.268 1.727 15.611 1.00 82.94 85 ALA A O 1
ATOM 664 N N . PRO A 1 86 ? -6.509 0.180 16.699 1.00 69.50 86 PRO A N 1
ATOM 665 C CA . PRO A 1 86 ? -7.312 1.167 17.405 1.00 69.50 86 PRO A CA 1
ATOM 666 C C . PRO A 1 86 ? -6.406 2.062 18.248 1.00 69.50 86 PRO A C 1
ATOM 668 O O . PRO A 1 86 ? -5.402 1.608 18.806 1.00 69.50 86 PRO A O 1
ATOM 671 N N . LYS A 1 87 ? -6.770 3.339 18.387 1.00 63.53 87 LYS A N 1
ATOM 672 C CA . LYS A 1 87 ? -6.202 4.163 19.459 1.00 63.53 87 LYS A CA 1
ATOM 673 C C . LYS A 1 87 ? -6.586 3.463 20.769 1.00 63.53 87 LYS A C 1
ATOM 675 O O . LYS A 1 87 ? -7.764 3.151 20.931 1.00 63.53 87 LYS A O 1
ATOM 680 N N . LYS A 1 88 ? -5.634 3.178 21.671 1.00 56.91 88 LYS A N 1
ATOM 681 C CA . LYS A 1 88 ? -5.986 2.718 23.026 1.00 56.91 88 LYS A CA 1
ATOM 682 C C . LYS A 1 88 ? -7.015 3.712 23.568 1.00 56.91 88 LYS A C 1
ATOM 684 O O . LYS A 1 88 ? -6.701 4.897 23.663 1.00 56.91 88 LYS A O 1
ATOM 689 N N . GLN A 1 89 ? -8.235 3.250 23.827 1.00 51.59 89 GLN A N 1
ATOM 690 C CA . GLN A 1 89 ? -9.219 4.050 24.541 1.00 51.59 89 GLN A CA 1
ATOM 691 C C . GLN A 1 89 ? -8.633 4.266 25.935 1.00 51.59 89 GLN A C 1
ATOM 693 O O . GLN A 1 89 ? -8.436 3.311 26.682 1.00 51.59 89 GLN A 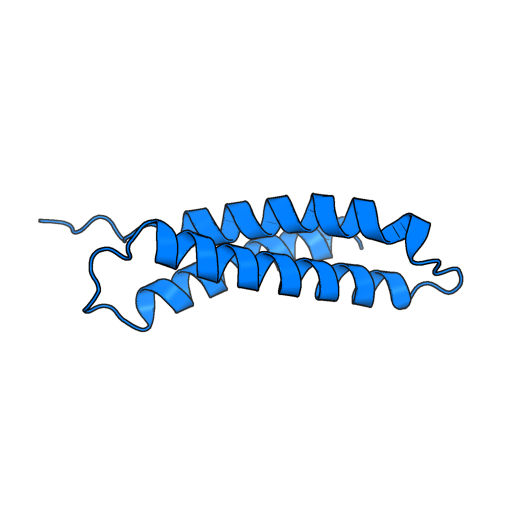O 1
ATOM 698 N N . THR A 1 90 ? -8.235 5.499 26.235 1.00 45.38 90 THR A N 1
ATOM 699 C CA . THR A 1 90 ? -8.003 5.917 27.614 1.00 45.38 90 THR A CA 1
ATOM 700 C C . THR A 1 90 ? -9.358 5.857 28.304 1.00 45.38 90 THR A C 1
ATOM 702 O O . THR A 1 90 ? -10.265 6.583 27.895 1.00 45.38 90 THR A O 1
ATOM 705 N N . ALA A 1 91 ? -9.487 4.905 29.231 1.00 43.34 91 ALA A N 1
ATOM 706 C CA . ALA A 1 91 ? -10.600 4.808 30.168 1.00 43.34 91 ALA A CA 1
ATOM 707 C C . ALA A 1 91 ? -10.725 6.082 31.010 1.00 43.34 91 ALA A C 1
ATOM 709 O O . ALA A 1 91 ? -9.671 6.719 31.256 1.00 43.34 91 ALA A O 1
#

Sequence (91 aa):
MGLIFLLLHAIISFVVGKAVVNSKPEIANWSVNKKQAVTLGWFFISVLIWLGIKAMQPDFAIEHHLFSSIGTSIIMGMIFHMALAPKKQTA

Radius of gyration: 15.08 Å; chains: 1; bounding box: 35×18×50 Å